Protein AF-A0A8R7PYM0-F1 (afdb_monomer_lite)

Sequence (105 aa):
MGEKYSSSLEVDVPLMRFLKGKGGSVQKQIEQETGVKIIFPSAKEETLVALEGKSAESIRKASERISKILGEVDIQRTALTDDYCMLRSLLNHWHCMCLSLLPYC

pLDDT: mean 71.63, std 17.64, range [37.19, 90.62]

Structure (mmCIF, N/CA/C/O backbone):
data_AF-A0A8R7PYM0-F1
#
_entry.id   AF-A0A8R7PYM0-F1
#
loop_
_atom_site.group_PDB
_atom_site.id
_atom_site.type_symbol
_atom_site.label_atom_id
_atom_site.label_alt_id
_atom_site.label_comp_id
_atom_site.label_asym_id
_atom_site.label_entity_id
_atom_site.label_seq_id
_atom_site.pdbx_PDB_ins_code
_atom_site.Cartn_x
_atom_site.Cartn_y
_atom_site.Cartn_z
_atom_site.occupancy
_atom_site.B_iso_or_equiv
_atom_site.auth_seq_id
_atom_site.auth_comp_id
_atom_site.auth_asym_id
_atom_site.auth_atom_id
_atom_site.pdbx_PDB_model_num
ATOM 1 N N . MET A 1 1 ? -7.772 1.519 27.052 1.00 45.25 1 MET A N 1
ATOM 2 C CA . MET A 1 1 ? -6.719 0.623 26.529 1.00 45.25 1 MET A CA 1
ATOM 3 C C . MET A 1 1 ? -6.783 0.713 25.017 1.00 45.25 1 MET A C 1
ATOM 5 O O . MET A 1 1 ? -7.799 0.337 24.459 1.00 45.25 1 MET A O 1
ATOM 9 N N . GLY A 1 2 ? -5.805 1.352 24.375 1.00 56.50 2 GLY A N 1
ATOM 10 C CA . GLY A 1 2 ? -5.776 1.436 22.914 1.00 56.50 2 GLY A CA 1
ATOM 11 C C . GLY A 1 2 ? -5.117 0.179 22.370 1.00 56.50 2 GLY A C 1
ATOM 12 O O . GLY A 1 2 ? -3.912 0.011 22.549 1.00 56.50 2 GLY A O 1
ATOM 13 N N . GLU A 1 3 ? -5.900 -0.707 21.769 1.00 69.31 3 GLU A N 1
ATOM 14 C CA . GLU A 1 3 ? -5.386 -1.864 21.041 1.00 69.31 3 GLU A CA 1
ATOM 15 C C . GLU A 1 3 ? -4.589 -1.342 19.841 1.00 69.31 3 GLU A C 1
ATOM 17 O O . GLU A 1 3 ? -5.139 -0.732 18.924 1.00 69.31 3 GLU A O 1
ATOM 22 N N . LYS A 1 4 ? -3.263 -1.486 19.888 1.00 75.19 4 LYS A N 1
ATOM 23 C CA . LYS A 1 4 ? -2.415 -1.228 18.723 1.00 75.19 4 LYS A CA 1
ATOM 24 C C . LYS A 1 4 ? -2.491 -2.455 17.836 1.00 75.19 4 LYS A C 1
ATOM 26 O O . LYS A 1 4 ? -2.227 -3.561 18.298 1.00 75.19 4 LYS A O 1
ATOM 31 N N . TYR A 1 5 ? -2.834 -2.241 16.576 1.00 82.94 5 TYR A N 1
ATOM 32 C CA . TYR A 1 5 ? -2.886 -3.305 15.590 1.00 82.94 5 TYR A CA 1
ATOM 33 C C . TYR A 1 5 ? -1.566 -3.287 14.827 1.00 82.94 5 TYR A C 1
ATOM 35 O O . TYR A 1 5 ? -1.235 -2.289 14.184 1.00 82.94 5 TYR A O 1
ATOM 43 N N . SER A 1 6 ? -0.801 -4.369 14.937 1.00 83.44 6 SER A N 1
ATOM 44 C CA . SER A 1 6 ? 0.404 -4.603 14.149 1.00 83.44 6 SER A CA 1
ATOM 45 C C . SER A 1 6 ? 0.157 -5.751 13.176 1.00 83.44 6 SER A C 1
ATOM 47 O O . SER A 1 6 ? -0.482 -6.747 13.515 1.00 83.44 6 SER A O 1
ATOM 49 N N . SER A 1 7 ? 0.627 -5.607 11.943 1.00 85.62 7 SER A N 1
ATOM 50 C CA . SER A 1 7 ? 0.522 -6.647 10.921 1.00 85.62 7 SER A CA 1
ATOM 51 C C . SER A 1 7 ? 1.779 -6.643 10.064 1.00 85.62 7 SER A C 1
ATOM 53 O O . SER A 1 7 ? 2.292 -5.579 9.736 1.00 85.62 7 SER A O 1
ATOM 55 N N . SER A 1 8 ? 2.299 -7.816 9.730 1.00 84.75 8 SER A N 1
ATOM 56 C CA . SER A 1 8 ? 3.466 -7.981 8.863 1.00 84.75 8 SER A CA 1
ATOM 57 C C . SER A 1 8 ? 3.031 -8.533 7.511 1.00 84.75 8 SER A C 1
ATOM 59 O O . SER A 1 8 ? 2.240 -9.473 7.459 1.00 84.75 8 SER A O 1
ATOM 61 N N . LEU A 1 9 ? 3.555 -7.962 6.430 1.00 84.81 9 LEU A N 1
ATOM 62 C CA . LEU A 1 9 ? 3.309 -8.398 5.059 1.00 84.81 9 LEU A C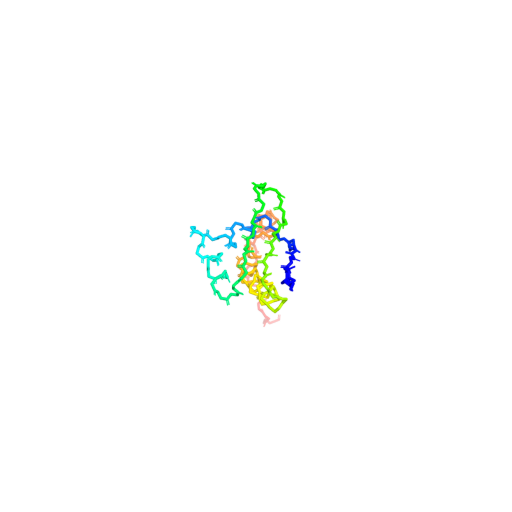A 1
ATOM 63 C C . LEU A 1 9 ? 4.623 -8.821 4.415 1.00 84.81 9 LEU A C 1
ATOM 65 O O . LEU A 1 9 ? 5.618 -8.109 4.526 1.00 84.81 9 LEU A O 1
ATOM 69 N N . GLU A 1 10 ? 4.605 -9.952 3.721 1.00 83.06 10 GLU A N 1
ATOM 70 C CA . GLU A 1 10 ? 5.731 -10.400 2.911 1.00 83.06 10 GLU A CA 1
ATOM 71 C C . GLU A 1 10 ? 5.610 -9.803 1.503 1.00 83.06 10 GLU A C 1
ATOM 73 O O . GLU A 1 10 ? 4.580 -9.936 0.841 1.00 83.06 10 GLU A O 1
ATOM 78 N N . VAL A 1 11 ? 6.636 -9.074 1.074 1.00 82.62 11 VAL A N 1
ATOM 79 C CA . VAL A 1 11 ? 6.713 -8.379 -0.208 1.00 82.62 11 VAL A CA 1
ATOM 80 C C . VAL A 1 11 ? 8.097 -8.584 -0.795 1.00 82.62 11 VAL A C 1
ATOM 82 O O . VAL A 1 11 ? 9.105 -8.394 -0.123 1.00 82.62 11 VAL A O 1
ATOM 85 N N . ASP A 1 12 ? 8.146 -8.897 -2.081 1.00 81.12 12 ASP A N 1
ATOM 86 C CA . ASP A 1 12 ? 9.390 -9.113 -2.805 1.00 81.12 12 ASP A CA 1
ATOM 87 C C . ASP A 1 12 ? 10.353 -7.909 -2.727 1.00 81.12 12 ASP A C 1
ATOM 89 O O . ASP A 1 12 ? 9.960 -6.752 -2.919 1.00 81.12 12 ASP A O 1
ATOM 93 N N . VAL A 1 13 ? 11.647 -8.176 -2.518 1.00 77.81 13 VAL A N 1
ATOM 94 C CA . VAL A 1 13 ? 12.740 -7.178 -2.487 1.00 77.81 13 VAL A CA 1
ATOM 95 C C . VAL A 1 13 ? 12.687 -6.181 -3.657 1.00 77.81 13 VAL A C 1
ATOM 97 O O . VAL A 1 13 ? 12.811 -4.966 -3.431 1.00 77.81 13 VAL A O 1
ATOM 100 N N . PRO A 1 14 ? 12.507 -6.621 -4.922 1.00 77.38 14 PRO A N 1
ATOM 101 C CA . PRO A 1 14 ? 12.332 -5.704 -6.034 1.00 77.38 14 PRO A CA 1
ATOM 102 C C . PRO A 1 14 ? 11.169 -4.739 -5.812 1.00 77.38 14 PRO A C 1
ATOM 104 O O . PRO A 1 14 ? 11.327 -3.544 -6.065 1.00 77.38 14 PRO A O 1
ATOM 107 N N . LEU A 1 15 ? 10.022 -5.234 -5.367 1.00 78.12 15 LEU A N 1
ATOM 108 C CA . LEU A 1 15 ? 8.800 -4.459 -5.198 1.00 78.12 15 LEU A CA 1
ATOM 109 C C . LEU A 1 15 ? 8.882 -3.506 -4.003 1.00 78.12 15 LEU A C 1
ATOM 111 O O . LEU A 1 15 ? 8.412 -2.374 -4.097 1.00 78.12 15 LEU A O 1
ATOM 115 N N . MET A 1 16 ? 9.574 -3.883 -2.927 1.00 79.38 16 MET A N 1
ATOM 116 C CA . MET A 1 16 ? 9.833 -3.002 -1.782 1.00 79.38 16 MET A CA 1
ATOM 117 C C . MET A 1 16 ? 10.554 -1.710 -2.184 1.00 79.38 16 MET A C 1
ATOM 119 O O . MET A 1 16 ? 10.210 -0.625 -1.705 1.00 79.38 16 MET A O 1
ATOM 123 N N . ARG A 1 17 ? 11.523 -1.788 -3.111 1.00 77.50 17 ARG A N 1
ATOM 124 C CA . ARG A 1 17 ? 12.196 -0.588 -3.651 1.00 77.50 17 ARG A CA 1
ATOM 125 C C . ARG A 1 17 ? 11.215 0.347 -4.361 1.00 77.50 17 ARG A C 1
ATOM 127 O O . ARG A 1 17 ? 11.393 1.563 -4.310 1.00 77.50 17 ARG A O 1
ATOM 134 N N . PHE A 1 18 ? 10.183 -0.207 -4.993 1.00 80.81 18 PHE A N 1
ATOM 135 C CA . PHE A 1 18 ? 9.146 0.550 -5.697 1.00 80.81 18 PHE A CA 1
ATOM 136 C C . PHE A 1 18 ? 8.098 1.104 -4.731 1.00 80.81 18 PHE A C 1
ATOM 138 O O . PHE A 1 18 ? 7.715 2.262 -4.868 1.00 80.81 18 PHE A O 1
ATOM 145 N N . LEU A 1 19 ? 7.719 0.332 -3.711 1.00 81.12 19 LEU A N 1
ATOM 146 C CA . LEU A 1 19 ? 6.832 0.747 -2.619 1.00 81.12 19 LEU A CA 1
ATOM 147 C C . LEU A 1 19 ? 7.383 1.938 -1.837 1.00 81.12 19 LEU A C 1
ATOM 149 O O . LEU A 1 19 ? 6.648 2.868 -1.514 1.00 81.12 19 LEU A O 1
ATOM 153 N N . LYS A 1 20 ? 8.691 1.947 -1.562 1.00 81.38 20 LYS A N 1
ATOM 154 C CA . LYS A 1 20 ? 9.354 3.128 -0.995 1.00 81.38 20 LYS A CA 1
ATOM 155 C C . LYS A 1 20 ? 9.298 4.303 -1.979 1.00 81.38 20 LYS A C 1
ATOM 157 O O . LYS A 1 20 ? 9.129 5.452 -1.577 1.00 81.38 20 LYS A O 1
ATOM 162 N N . GLY A 1 21 ? 9.383 4.014 -3.275 1.00 72.25 21 GLY A N 1
ATOM 163 C CA . GLY A 1 21 ? 9.334 4.994 -4.352 1.00 72.25 21 GLY A CA 1
ATOM 164 C C . GLY A 1 21 ? 10.574 5.888 -4.392 1.00 72.25 21 GLY A C 1
ATOM 165 O O . GLY A 1 21 ? 11.394 5.931 -3.469 1.00 72.25 21 GLY A O 1
ATOM 166 N N . LYS A 1 22 ? 10.723 6.650 -5.479 1.00 73.62 22 LYS A N 1
ATOM 167 C CA . LYS A 1 22 ? 11.817 7.618 -5.622 1.00 73.62 22 LYS A CA 1
ATOM 168 C C . LYS A 1 22 ? 11.592 8.765 -4.622 1.00 73.62 22 LYS A C 1
ATOM 170 O O . LYS A 1 22 ? 10.734 9.615 -4.830 1.00 73.62 22 LYS A O 1
ATOM 175 N N . GLY A 1 23 ? 12.313 8.742 -3.500 1.00 77.50 23 GLY A N 1
ATOM 176 C CA . GLY A 1 23 ? 12.222 9.762 -2.446 1.00 77.50 23 GLY A CA 1
ATOM 177 C C . GLY A 1 23 ? 11.084 9.585 -1.431 1.00 77.50 23 GLY A C 1
ATOM 178 O O . GLY A 1 23 ? 10.721 10.559 -0.781 1.00 77.50 23 GLY A O 1
ATOM 179 N N . GLY A 1 24 ? 10.501 8.390 -1.277 1.00 81.00 24 GLY A N 1
ATOM 180 C CA . GLY A 1 24 ? 9.501 8.159 -0.221 1.00 81.00 24 GLY A CA 1
ATOM 181 C C . GLY A 1 24 ? 8.080 8.637 -0.545 1.00 81.00 24 GLY A C 1
ATOM 182 O O . GLY A 1 24 ? 7.218 8.590 0.328 1.00 81.00 24 GLY A O 1
ATOM 183 N N . SER A 1 25 ? 7.806 9.116 -1.768 1.00 85.12 25 SER A N 1
ATOM 184 C CA . SER A 1 25 ? 6.487 9.679 -2.121 1.00 85.12 25 SER A CA 1
ATOM 185 C C . SER A 1 25 ? 5.347 8.666 -2.031 1.00 85.12 25 SER A C 1
ATOM 187 O O . SER A 1 25 ? 4.246 9.025 -1.625 1.00 85.12 25 SER A O 1
ATOM 189 N N . VAL A 1 26 ? 5.587 7.409 -2.412 1.00 84.50 26 VAL A N 1
ATOM 190 C CA . VAL A 1 26 ? 4.556 6.358 -2.396 1.00 84.50 26 VAL A CA 1
ATOM 191 C C . VAL A 1 26 ? 4.241 5.953 -0.959 1.00 84.50 26 VAL A C 1
ATOM 193 O O . VAL A 1 26 ? 3.085 6.005 -0.552 1.00 84.50 26 VAL A O 1
ATOM 196 N N . GLN A 1 27 ? 5.272 5.670 -0.159 1.00 86.81 27 GLN A N 1
ATOM 197 C CA . GLN A 1 27 ? 5.124 5.416 1.273 1.00 86.81 27 GLN A CA 1
ATOM 198 C C . GLN A 1 27 ? 4.337 6.544 1.961 1.00 86.81 27 GLN A C 1
ATOM 200 O O . GLN A 1 27 ? 3.335 6.279 2.621 1.00 86.81 27 GLN A O 1
ATOM 205 N N . LYS A 1 28 ? 4.744 7.805 1.757 1.00 88.62 28 LYS A N 1
ATOM 206 C CA . LYS A 1 28 ? 4.099 8.958 2.394 1.00 88.62 28 LYS A CA 1
ATOM 207 C C . LYS A 1 28 ? 2.632 9.100 1.984 1.00 88.62 28 LYS A C 1
ATOM 209 O O . LYS A 1 28 ? 1.816 9.451 2.826 1.00 88.62 28 LYS A O 1
ATOM 214 N N . GLN A 1 29 ? 2.284 8.813 0.727 1.00 88.50 29 GLN A N 1
ATOM 215 C CA . GLN A 1 29 ? 0.884 8.805 0.284 1.00 88.50 29 GLN A CA 1
ATOM 216 C C . GLN A 1 29 ? 0.060 7.758 1.034 1.00 88.50 29 GLN A C 1
ATOM 218 O O . GLN A 1 29 ? -0.996 8.095 1.559 1.00 88.50 29 GLN A O 1
ATOM 223 N N . ILE A 1 30 ? 0.567 6.528 1.165 1.00 88.50 30 ILE A N 1
ATOM 224 C CA . ILE A 1 30 ? -0.139 5.458 1.885 1.00 88.50 30 ILE A CA 1
ATOM 225 C C . ILE A 1 30 ? -0.300 5.827 3.365 1.00 88.50 30 ILE A C 1
ATOM 227 O O . ILE A 1 30 ? -1.404 5.722 3.901 1.00 88.50 30 ILE A O 1
ATOM 231 N N . GLU A 1 31 ? 0.762 6.314 4.015 1.00 88.25 31 GLU A N 1
ATOM 232 C CA . GLU A 1 31 ? 0.718 6.747 5.420 1.00 88.25 31 GLU A CA 1
ATOM 233 C C . GLU A 1 31 ? -0.291 7.892 5.640 1.00 88.25 31 GLU A C 1
ATOM 235 O O . GLU A 1 31 ? -0.970 7.920 6.664 1.00 88.25 31 GLU A O 1
ATOM 240 N N . GLN A 1 32 ? -0.444 8.813 4.679 1.00 88.31 32 GLN A N 1
ATOM 241 C CA . GLN A 1 32 ? -1.441 9.892 4.739 1.00 88.31 32 GLN A CA 1
ATOM 242 C C . GLN A 1 32 ? -2.872 9.407 4.452 1.00 88.31 32 GLN A C 1
ATOM 244 O O . GLN A 1 32 ? -3.794 9.831 5.144 1.00 88.31 32 GLN A O 1
ATOM 249 N N . GLU A 1 33 ? -3.075 8.522 3.471 1.00 88.19 33 GLU A N 1
ATOM 250 C CA . GLU A 1 33 ? -4.403 7.990 3.121 1.00 88.19 33 GLU A CA 1
ATOM 251 C C . GLU A 1 33 ? -4.970 7.068 4.204 1.00 88.19 33 GLU A C 1
ATOM 253 O O . GLU A 1 33 ? -6.165 7.101 4.492 1.00 88.19 33 GLU A O 1
ATOM 258 N N . THR A 1 34 ? -4.126 6.210 4.780 1.00 88.19 34 THR A N 1
ATOM 259 C CA . THR A 1 34 ? -4.577 5.149 5.697 1.00 88.19 34 THR A CA 1
ATOM 260 C C . THR A 1 34 ? -4.262 5.422 7.158 1.00 88.19 34 THR A C 1
ATOM 262 O O . THR A 1 34 ? -4.864 4.797 8.033 1.00 88.19 34 THR A O 1
ATOM 265 N N . GLY A 1 35 ? -3.370 6.373 7.451 1.00 85.94 35 GLY A N 1
ATOM 266 C CA . GLY A 1 35 ? -3.003 6.732 8.821 1.00 85.94 35 GLY A CA 1
ATOM 267 C C . GLY A 1 35 ? -2.251 5.628 9.568 1.00 85.94 35 GLY A C 1
ATOM 268 O O . GLY A 1 35 ? -2.204 5.649 10.800 1.00 85.94 35 GLY A O 1
ATOM 269 N N . VAL A 1 36 ? -1.699 4.648 8.845 1.00 88.94 36 VAL A N 1
ATOM 270 C CA . VAL A 1 36 ? -0.802 3.630 9.404 1.00 88.94 36 VAL A CA 1
ATOM 271 C C . VAL A 1 36 ? 0.646 4.055 9.229 1.00 88.94 36 VAL A C 1
ATOM 273 O O . VAL A 1 36 ? 0.970 4.820 8.324 1.00 88.94 36 VAL A O 1
ATOM 276 N N . LYS A 1 37 ? 1.521 3.517 10.072 1.00 88.25 37 LYS A N 1
ATOM 277 C CA . LYS A 1 37 ? 2.966 3.667 9.961 1.00 88.25 37 LYS A CA 1
ATOM 278 C C . LYS A 1 37 ? 3.550 2.432 9.291 1.00 88.25 37 LYS A C 1
ATOM 280 O O . LYS A 1 37 ? 3.331 1.316 9.761 1.00 88.25 37 LYS A O 1
ATOM 285 N N . ILE A 1 38 ? 4.302 2.640 8.215 1.00 87.44 38 ILE A N 1
ATOM 286 C CA . ILE A 1 38 ? 4.976 1.561 7.487 1.00 87.44 38 ILE A CA 1
ATOM 287 C C . ILE A 1 38 ? 6.434 1.518 7.936 1.00 87.44 38 ILE A C 1
ATOM 289 O O . ILE A 1 38 ? 7.180 2.486 7.787 1.00 87.44 38 ILE A O 1
ATOM 293 N N . ILE A 1 39 ? 6.838 0.393 8.507 1.00 85.62 39 ILE A N 1
ATOM 294 C CA . ILE A 1 39 ? 8.183 0.147 9.009 1.00 85.62 39 ILE A CA 1
ATOM 295 C C . ILE A 1 39 ? 8.843 -0.831 8.044 1.00 85.62 39 ILE A C 1
ATOM 297 O O . ILE A 1 39 ? 8.472 -2.002 7.961 1.00 85.62 39 ILE A O 1
ATOM 301 N N . PHE A 1 40 ? 9.818 -0.322 7.295 1.00 83.75 40 PHE A N 1
ATOM 302 C CA . PHE A 1 40 ? 10.642 -1.145 6.423 1.00 83.75 40 PHE A CA 1
ATOM 303 C C . PHE A 1 40 ? 11.821 -1.721 7.211 1.00 83.75 40 PHE A C 1
ATOM 305 O O . PHE A 1 40 ? 12.450 -0.980 7.978 1.00 83.75 40 PHE A O 1
ATOM 312 N N . PRO A 1 41 ? 12.153 -3.001 7.001 1.00 79.69 41 PRO A N 1
ATOM 313 C CA . PRO A 1 41 ? 13.327 -3.599 7.603 1.00 79.69 41 PRO A CA 1
ATOM 314 C C . PRO A 1 41 ? 14.580 -2.920 7.036 1.00 79.69 41 PRO A C 1
ATOM 316 O O . PRO A 1 41 ? 14.621 -2.478 5.885 1.00 79.69 41 PRO A O 1
ATOM 319 N N . SER A 1 42 ? 15.611 -2.786 7.871 1.00 74.25 42 SER A N 1
ATOM 320 C CA . SER A 1 42 ? 16.890 -2.187 7.456 1.00 74.25 42 SER A CA 1
ATOM 321 C C . SER A 1 42 ? 17.683 -3.129 6.537 1.00 74.25 42 SER A C 1
ATOM 323 O O . SER A 1 42 ? 18.536 -2.690 5.759 1.00 74.25 42 SER A O 1
ATOM 325 N N . ALA A 1 43 ? 17.391 -4.432 6.606 1.00 75.19 43 ALA A N 1
ATOM 326 C CA . ALA A 1 43 ? 18.009 -5.445 5.771 1.00 75.19 43 ALA A CA 1
ATOM 327 C C . ALA A 1 43 ? 17.506 -5.349 4.326 1.00 75.19 43 ALA A C 1
ATOM 329 O O . ALA A 1 43 ? 16.316 -5.226 4.052 1.00 75.19 43 ALA A O 1
ATOM 330 N N . LYS A 1 44 ? 18.444 -5.426 3.379 1.00 65.56 44 LYS A N 1
ATOM 331 C CA . LYS A 1 44 ? 18.162 -5.342 1.937 1.00 65.56 44 LYS A CA 1
ATOM 332 C C . LYS A 1 44 ? 17.563 -6.635 1.369 1.00 65.56 44 LYS A C 1
ATOM 334 O O . LYS A 1 44 ? 17.135 -6.625 0.220 1.00 65.56 44 LYS A O 1
ATOM 339 N N . GLU A 1 45 ? 17.594 -7.707 2.154 1.00 69.25 45 GLU A N 1
ATOM 340 C CA . GLU A 1 45 ? 17.161 -9.061 1.795 1.00 69.25 45 GLU A CA 1
ATOM 341 C C . GLU A 1 45 ? 15.895 -9.487 2.550 1.00 69.25 45 GLU A C 1
ATOM 343 O O . GLU A 1 45 ? 15.318 -10.520 2.235 1.00 69.25 45 GLU A O 1
ATOM 348 N N . GLU A 1 46 ? 15.438 -8.699 3.529 1.00 74.25 46 GLU A N 1
ATOM 349 C CA . GLU A 1 46 ? 14.173 -8.985 4.203 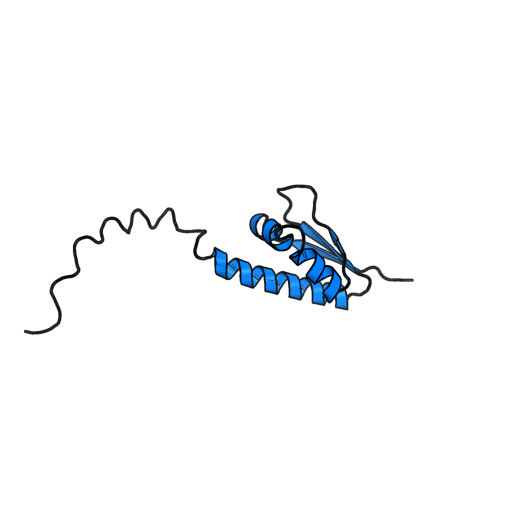1.00 74.25 46 GLU A CA 1
ATOM 350 C C . GLU A 1 46 ? 13.006 -8.543 3.333 1.00 74.25 46 GLU A C 1
ATOM 352 O O . GLU A 1 46 ? 12.949 -7.396 2.903 1.00 74.25 46 GLU A O 1
ATOM 357 N N . THR A 1 47 ? 12.051 -9.446 3.144 1.00 81.44 47 THR A N 1
ATOM 358 C CA . THR A 1 47 ? 10.775 -9.224 2.455 1.00 81.44 47 THR A CA 1
ATOM 359 C C . THR A 1 47 ? 9.661 -8.792 3.413 1.00 81.44 47 THR A C 1
ATOM 361 O O . THR A 1 47 ? 8.532 -8.564 2.997 1.00 81.44 47 THR A O 1
ATOM 364 N N . LEU A 1 48 ? 9.939 -8.656 4.712 1.00 83.81 48 LEU A N 1
ATOM 365 C CA . LEU A 1 48 ? 8.919 -8.422 5.735 1.00 83.81 48 LEU A CA 1
ATOM 366 C C . LEU A 1 48 ? 8.700 -6.932 6.007 1.00 83.81 48 LEU A C 1
ATOM 368 O O . LEU A 1 48 ? 9.509 -6.278 6.656 1.00 83.81 48 LEU A O 1
ATOM 372 N N . VAL A 1 49 ? 7.565 -6.391 5.570 1.00 86.38 49 VAL A N 1
ATOM 373 C CA . VAL A 1 49 ? 7.128 -5.020 5.863 1.00 86.38 49 VAL A CA 1
ATOM 374 C C . VAL A 1 49 ? 6.179 -5.028 7.057 1.00 86.38 49 VAL A C 1
ATOM 376 O O . VAL A 1 49 ? 5.136 -5.680 7.022 1.00 86.38 49 VAL A O 1
ATOM 379 N N . ALA A 1 50 ? 6.501 -4.271 8.106 1.00 87.38 50 ALA A N 1
ATOM 380 C CA . ALA A 1 50 ? 5.641 -4.144 9.278 1.00 87.38 50 ALA A CA 1
ATOM 381 C C . ALA A 1 50 ? 4.734 -2.909 9.171 1.00 87.38 50 ALA A C 1
ATOM 383 O O . ALA A 1 50 ? 5.184 -1.796 8.906 1.00 87.38 50 ALA A O 1
ATOM 384 N N . LEU A 1 51 ? 3.441 -3.108 9.401 1.00 89.25 51 LEU A N 1
ATOM 385 C CA . LEU A 1 51 ? 2.411 -2.080 9.461 1.00 89.25 51 LEU A CA 1
ATOM 386 C C . LEU A 1 51 ? 1.979 -1.899 10.911 1.00 89.25 51 LEU A C 1
ATOM 388 O O . LEU A 1 51 ? 1.547 -2.853 11.558 1.00 89.25 51 LEU A O 1
ATOM 392 N N . GLU A 1 52 ? 2.056 -0.671 11.410 1.00 88.75 52 GLU A N 1
ATOM 393 C CA . GLU A 1 52 ? 1.612 -0.319 12.756 1.00 88.75 52 GLU A CA 1
ATOM 394 C C . GLU A 1 52 ? 0.494 0.725 12.675 1.00 88.75 52 GLU A C 1
ATOM 396 O O . GLU A 1 52 ? 0.666 1.814 12.123 1.00 88.75 52 GLU A O 1
ATOM 401 N N . GLY A 1 53 ? -0.682 0.389 13.200 1.00 86.38 53 GLY A N 1
ATOM 402 C CA . GLY A 1 53 ? -1.891 1.193 13.067 1.00 86.38 53 GLY A CA 1
ATOM 403 C C . GLY A 1 53 ? -2.633 1.366 14.386 1.00 86.38 53 GLY A C 1
ATOM 404 O O . GLY A 1 53 ? -2.553 0.547 15.303 1.00 86.38 53 GLY A O 1
ATOM 405 N N . LYS A 1 54 ? -3.408 2.451 14.467 1.00 81.69 54 LYS A N 1
ATOM 406 C CA . LYS A 1 54 ? -4.294 2.731 15.610 1.00 81.69 54 LYS A CA 1
ATOM 407 C C . LYS A 1 54 ? -5.614 1.952 15.548 1.00 81.69 54 LYS A C 1
ATOM 409 O O . LYS A 1 54 ? -6.341 1.918 16.534 1.00 81.69 54 LYS A O 1
ATOM 414 N N . SER A 1 55 ? -5.948 1.365 14.399 1.00 87.25 55 SER A N 1
ATOM 415 C CA . SER A 1 55 ? -7.210 0.654 14.174 1.00 87.25 55 SER A CA 1
ATOM 416 C C . SER A 1 55 ? -7.033 -0.466 13.149 1.00 87.25 55 SER A C 1
ATOM 418 O O . SER A 1 55 ? -6.292 -0.306 12.177 1.00 87.25 55 SER A O 1
ATOM 420 N N . ALA A 1 56 ? -7.753 -1.575 13.332 1.00 86.00 56 ALA A N 1
ATOM 421 C CA . ALA A 1 56 ? -7.754 -2.700 12.394 1.00 86.00 56 ALA A CA 1
ATOM 422 C C . ALA A 1 56 ? -8.213 -2.294 10.982 1.00 86.00 56 ALA A C 1
ATOM 424 O O . ALA A 1 56 ? -7.680 -2.783 9.988 1.00 86.00 56 ALA A O 1
ATOM 425 N N . GLU A 1 57 ? -9.161 -1.355 10.880 1.00 88.06 57 GLU A N 1
ATOM 426 C CA . GLU A 1 57 ? -9.624 -0.831 9.591 1.00 88.06 57 GLU A CA 1
ATOM 427 C C . GLU A 1 57 ? -8.492 -0.136 8.817 1.00 88.06 57 GLU A C 1
ATOM 429 O O . GLU A 1 57 ? -8.335 -0.364 7.618 1.00 88.06 57 GLU A O 1
ATOM 434 N N . SER A 1 58 ? -7.660 0.653 9.504 1.00 87.69 58 SER A N 1
ATOM 435 C CA . SER A 1 58 ? -6.506 1.329 8.906 1.00 87.69 58 SER A CA 1
ATOM 436 C C . SER A 1 58 ? -5.486 0.329 8.362 1.00 87.69 58 SER A C 1
ATOM 438 O O . SER A 1 58 ? -5.025 0.489 7.236 1.00 87.69 58 SER A O 1
ATOM 440 N N . ILE A 1 59 ? -5.181 -0.732 9.122 1.00 88.50 59 ILE A N 1
ATOM 441 C CA . ILE A 1 59 ? -4.287 -1.821 8.682 1.00 88.50 59 ILE A CA 1
ATOM 442 C C . ILE A 1 59 ? -4.839 -2.495 7.424 1.00 88.50 59 ILE A C 1
ATOM 444 O O . ILE A 1 59 ? -4.109 -2.713 6.458 1.00 88.50 59 ILE A O 1
ATOM 448 N N . ARG A 1 60 ? -6.141 -2.790 7.412 1.00 88.88 60 ARG A N 1
ATOM 449 C CA . ARG A 1 60 ? -6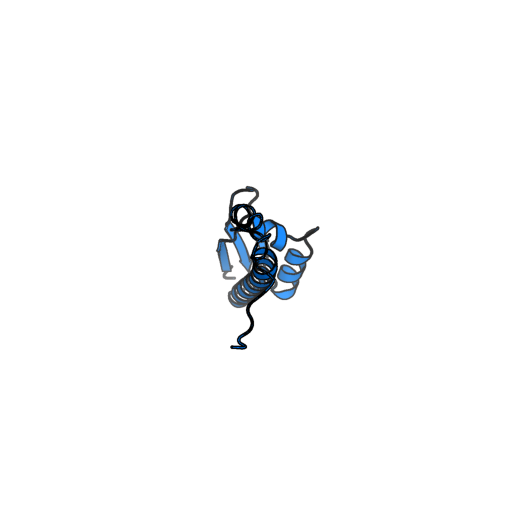.801 -3.467 6.293 1.00 88.88 60 ARG A CA 1
ATOM 450 C C . ARG A 1 60 ? -6.805 -2.605 5.027 1.00 88.88 60 ARG A C 1
ATOM 452 O O . ARG A 1 60 ? -6.452 -3.098 3.960 1.00 88.88 60 ARG A O 1
ATOM 459 N N . LYS A 1 61 ? -7.108 -1.308 5.152 1.00 90.62 61 LYS A N 1
ATOM 460 C CA . LYS A 1 61 ? -7.007 -0.344 4.042 1.00 90.62 61 LYS A CA 1
ATOM 461 C C . LYS A 1 61 ? -5.569 -0.203 3.538 1.00 90.62 61 LYS A C 1
ATOM 463 O O . LYS A 1 61 ? -5.353 -0.119 2.333 1.00 90.62 61 LYS A O 1
ATOM 468 N N . ALA A 1 62 ? -4.585 -0.191 4.436 1.00 88.94 62 ALA A N 1
ATOM 469 C CA . ALA A 1 62 ? -3.178 -0.083 4.058 1.00 88.94 62 ALA A CA 1
ATOM 470 C C . ALA A 1 62 ? -2.700 -1.310 3.280 1.00 88.94 62 ALA A C 1
ATOM 472 O O . ALA A 1 62 ? -2.073 -1.160 2.235 1.00 88.94 62 ALA A O 1
ATOM 473 N N . SER A 1 63 ? -3.051 -2.509 3.748 1.00 88.19 63 SER A N 1
ATOM 474 C CA . SER A 1 63 ? -2.790 -3.769 3.045 1.00 88.19 63 SER A CA 1
ATOM 475 C C . SER A 1 63 ? -3.382 -3.762 1.632 1.00 88.19 63 SER A C 1
ATOM 477 O O . SER A 1 63 ? -2.675 -4.074 0.675 1.00 88.19 63 SER A O 1
ATOM 479 N N . GLU A 1 64 ? -4.635 -3.329 1.481 1.00 90.25 64 GLU A N 1
ATOM 480 C CA . GLU A 1 64 ? -5.294 -3.232 0.175 1.00 90.25 64 GLU A CA 1
ATOM 481 C C . GLU A 1 64 ? -4.599 -2.220 -0.747 1.00 90.25 64 GLU A C 1
ATOM 483 O O . GLU A 1 64 ? -4.338 -2.511 -1.916 1.00 90.25 64 GLU A O 1
ATOM 488 N N . ARG A 1 65 ? -4.233 -1.044 -0.221 1.00 88.75 65 ARG A N 1
ATOM 489 C CA . ARG A 1 65 ? -3.484 -0.037 -0.985 1.00 88.75 65 ARG A CA 1
ATOM 490 C C . ARG A 1 65 ? -2.126 -0.542 -1.441 1.00 88.75 65 ARG A C 1
ATOM 492 O O . ARG A 1 65 ? -1.778 -0.350 -2.603 1.00 88.75 65 ARG A O 1
ATOM 499 N N . ILE A 1 66 ? -1.390 -1.203 -0.553 1.00 87.25 66 ILE A N 1
ATOM 500 C CA . ILE A 1 66 ? -0.103 -1.817 -0.876 1.00 87.25 66 ILE A CA 1
ATOM 501 C C . ILE A 1 66 ? -0.296 -2.860 -1.978 1.00 87.25 66 ILE A C 1
ATOM 503 O O . ILE A 1 66 ? 0.358 -2.764 -3.009 1.00 87.25 66 ILE A O 1
ATOM 507 N N . SER A 1 67 ? -1.241 -3.789 -1.818 1.00 85.62 67 SER A N 1
ATOM 508 C CA . SER A 1 67 ? -1.529 -4.833 -2.809 1.00 85.62 67 SER A CA 1
ATOM 509 C C . SER A 1 67 ? -1.887 -4.260 -4.184 1.00 85.62 67 SER A C 1
ATOM 511 O O . SER A 1 67 ? -1.391 -4.749 -5.197 1.00 85.62 67 SER A O 1
ATOM 513 N N . LYS A 1 68 ? -2.663 -3.172 -4.236 1.00 87.50 68 LYS A N 1
ATOM 514 C CA . LYS A 1 68 ? -3.012 -2.501 -5.494 1.00 87.50 68 LYS A CA 1
ATOM 515 C C . LYS A 1 68 ? -1.787 -1.923 -6.208 1.00 87.50 68 LYS A C 1
ATOM 517 O O . LYS A 1 68 ? -1.592 -2.184 -7.390 1.00 87.50 68 LYS A O 1
ATOM 522 N N . ILE A 1 69 ? -0.942 -1.191 -5.479 1.00 84.31 69 ILE A N 1
ATOM 523 C CA . ILE A 1 69 ? 0.293 -0.608 -6.026 1.00 84.31 69 ILE A CA 1
ATOM 524 C C . ILE A 1 69 ? 1.235 -1.718 -6.498 1.00 84.31 69 ILE A C 1
ATOM 526 O O . ILE A 1 69 ? 1.839 -1.609 -7.561 1.00 84.31 69 ILE A O 1
ATOM 530 N N . LEU A 1 70 ? 1.347 -2.797 -5.721 1.00 82.50 70 LEU A N 1
ATOM 531 C CA . LEU A 1 70 ? 2.142 -3.962 -6.087 1.00 82.50 70 LEU A CA 1
ATOM 532 C C . LEU A 1 70 ? 1.630 -4.618 -7.371 1.00 82.50 70 LEU A C 1
ATOM 534 O O . LEU A 1 70 ? 2.438 -4.883 -8.253 1.00 82.50 70 LEU A O 1
ATOM 538 N N . GLY A 1 71 ? 0.315 -4.797 -7.516 1.00 80.38 71 GLY A N 1
ATOM 539 C CA . GLY A 1 71 ? -0.290 -5.309 -8.747 1.00 80.38 71 GLY A CA 1
ATOM 540 C C . GLY A 1 71 ? -0.006 -4.420 -9.960 1.00 80.38 71 GLY A C 1
ATOM 541 O O . GLY A 1 71 ? 0.367 -4.920 -11.015 1.00 80.38 71 GLY A O 1
ATOM 542 N N . GLU A 1 72 ? -0.094 -3.095 -9.816 1.00 76.81 72 GLU A N 1
ATOM 543 C CA . GLU A 1 72 ? 0.239 -2.152 -10.898 1.00 76.81 72 GLU A CA 1
ATOM 544 C C . GLU A 1 72 ? 1.725 -2.202 -11.304 1.00 76.81 72 GLU A C 1
ATOM 546 O O . GLU A 1 72 ? 2.062 -2.018 -12.478 1.00 76.81 72 GLU A O 1
ATOM 551 N N . VAL A 1 73 ? 2.627 -2.454 -10.350 1.00 73.94 73 VAL A N 1
ATOM 552 C CA . VAL A 1 73 ? 4.068 -2.601 -10.614 1.00 73.94 73 VAL A CA 1
ATOM 553 C C . VAL A 1 73 ? 4.384 -3.962 -11.234 1.00 73.94 73 VAL A C 1
ATOM 555 O O . VAL A 1 73 ? 5.216 -4.025 -12.139 1.00 73.94 73 VAL A O 1
ATOM 558 N N . ASP A 1 74 ? 3.727 -5.029 -10.784 1.00 65.69 74 ASP A N 1
ATOM 559 C CA . ASP A 1 74 ? 3.908 -6.381 -11.312 1.00 65.69 74 ASP A CA 1
ATOM 560 C C . ASP A 1 74 ? 3.533 -6.455 -12.798 1.00 65.69 74 ASP A C 1
ATOM 562 O O . ASP A 1 74 ? 4.326 -6.922 -13.611 1.00 65.69 74 ASP A O 1
ATOM 566 N N . ILE A 1 75 ? 2.416 -5.834 -13.198 1.00 62.00 75 ILE A N 1
ATOM 567 C CA . ILE A 1 75 ? 1.989 -5.762 -14.608 1.00 62.00 75 ILE A CA 1
ATOM 568 C C . ILE A 1 75 ? 3.031 -5.039 -15.482 1.00 62.00 75 ILE A C 1
ATOM 570 O O . ILE A 1 75 ? 3.2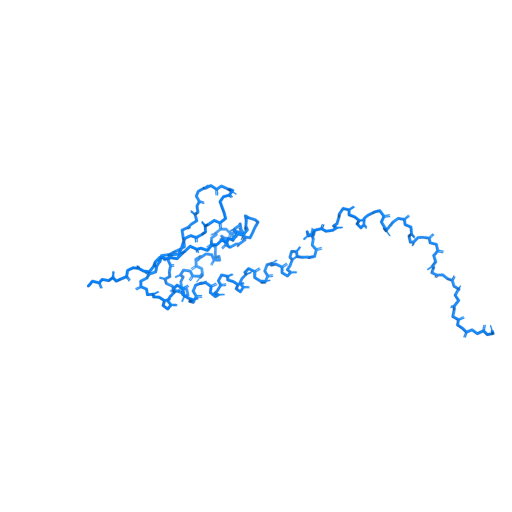61 -5.424 -16.627 1.00 62.00 75 ILE A O 1
ATOM 574 N N . GLN A 1 76 ? 3.705 -4.010 -14.956 1.00 56.03 76 GLN A N 1
ATOM 575 C CA . GLN A 1 76 ? 4.781 -3.320 -15.683 1.00 56.03 76 GLN A CA 1
ATOM 576 C C . GLN A 1 76 ? 6.090 -4.118 -15.725 1.00 56.03 76 GLN A C 1
ATOM 578 O O . GLN A 1 76 ? 6.912 -3.898 -16.616 1.00 56.03 76 GLN A O 1
ATOM 583 N N . ARG A 1 77 ? 6.308 -5.030 -14.772 1.00 54.78 77 ARG A N 1
ATOM 584 C CA . ARG A 1 77 ? 7.530 -5.838 -14.673 1.00 54.78 77 ARG A CA 1
ATOM 585 C C . ARG A 1 77 ? 7.446 -7.205 -15.321 1.00 54.78 77 ARG A C 1
ATOM 587 O O . ARG A 1 77 ? 8.473 -7.677 -15.798 1.00 54.78 77 ARG A O 1
ATOM 594 N N . THR A 1 78 ? 6.266 -7.812 -15.392 1.00 49.69 78 THR A N 1
ATOM 595 C CA . THR A 1 78 ? 6.061 -9.121 -16.028 1.00 49.69 78 THR A CA 1
ATOM 596 C C . THR A 1 78 ? 6.412 -9.095 -17.526 1.00 49.69 78 THR A C 1
ATOM 598 O O . THR A 1 78 ? 6.670 -10.124 -1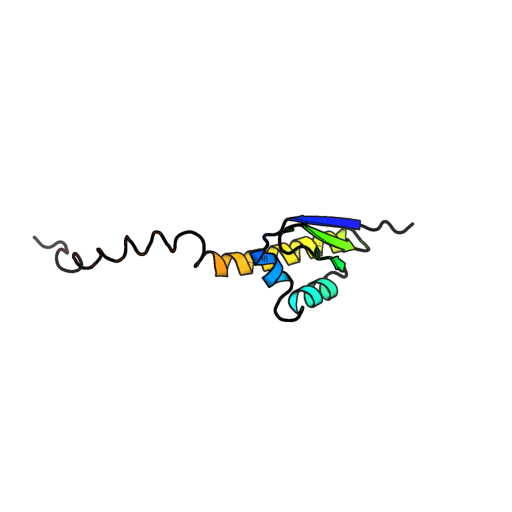8.136 1.00 49.69 78 THR A O 1
ATOM 601 N N . ALA A 1 79 ? 6.547 -7.901 -18.119 1.00 49.09 79 ALA A N 1
ATOM 602 C CA . ALA A 1 79 ? 7.119 -7.729 -19.450 1.00 49.09 79 ALA A CA 1
ATOM 603 C C . ALA A 1 79 ? 8.646 -7.973 -19.534 1.00 49.09 79 ALA A C 1
ATOM 605 O O . ALA A 1 79 ? 9.163 -8.060 -20.645 1.00 49.09 79 ALA A O 1
ATOM 606 N N . LEU A 1 80 ? 9.392 -8.043 -18.420 1.00 49.91 80 LEU A N 1
ATOM 607 C CA . LEU A 1 80 ? 10.867 -8.036 -18.435 1.00 49.91 80 LEU A CA 1
ATOM 608 C C . LEU A 1 80 ? 11.577 -9.002 -17.470 1.00 49.91 80 LEU A C 1
ATOM 610 O O . LEU A 1 80 ? 12.804 -9.077 -17.513 1.00 49.91 80 LEU A O 1
ATOM 614 N N . THR A 1 81 ? 10.874 -9.769 -16.643 1.00 54.97 81 THR A N 1
ATOM 615 C CA . THR A 1 81 ? 11.485 -10.807 -15.789 1.00 54.97 81 THR A CA 1
ATOM 616 C C . THR A 1 81 ? 10.473 -11.945 -15.669 1.00 54.97 81 THR A C 1
ATOM 618 O O . THR A 1 81 ? 9.488 -11.786 -14.963 1.00 54.97 81 THR A O 1
ATOM 621 N N . ASP A 1 82 ? 10.533 -12.993 -16.493 1.00 46.19 82 ASP A N 1
ATOM 622 C CA . ASP A 1 82 ? 11.413 -14.131 -16.189 1.00 46.19 82 ASP A CA 1
ATOM 623 C C . ASP A 1 82 ? 11.925 -14.924 -17.422 1.00 46.19 82 ASP A C 1
ATOM 625 O O . ASP A 1 82 ? 12.627 -15.911 -17.259 1.00 46.19 82 ASP A O 1
ATOM 629 N N . ASP A 1 83 ? 11.683 -14.481 -18.667 1.00 44.91 83 ASP A N 1
ATOM 630 C CA . ASP A 1 83 ? 12.028 -15.278 -19.872 1.00 44.91 83 ASP A CA 1
ATOM 631 C C . ASP A 1 83 ? 12.895 -14.569 -20.936 1.00 44.91 83 ASP A C 1
ATOM 633 O O . ASP A 1 83 ? 13.134 -15.102 -22.025 1.00 44.91 83 ASP A O 1
ATOM 637 N N . TYR A 1 84 ? 13.454 -13.385 -20.658 1.00 54.06 84 TYR A N 1
ATOM 638 C CA . TYR A 1 84 ? 14.276 -12.660 -21.650 1.00 54.06 84 TYR A CA 1
ATOM 639 C C . TYR A 1 84 ? 15.759 -13.089 -21.722 1.00 54.06 84 TYR A C 1
ATOM 641 O O . TYR A 1 84 ? 16.594 -12.366 -22.266 1.00 54.06 84 TYR A O 1
ATOM 649 N N . CYS A 1 85 ? 16.099 -14.288 -21.234 1.00 42.19 85 CYS A N 1
ATOM 650 C CA . CYS A 1 85 ? 17.321 -14.998 -21.646 1.00 42.19 85 CYS A CA 1
ATOM 651 C C . CYS A 1 85 ? 17.014 -16.194 -22.576 1.00 42.19 85 CYS A C 1
ATOM 653 O O . CYS A 1 85 ? 17.836 -16.540 -23.422 1.00 42.19 85 CYS A O 1
ATOM 655 N N . MET A 1 86 ? 15.803 -16.767 -22.522 1.00 39.75 86 MET A N 1
ATOM 656 C CA . MET A 1 86 ? 15.378 -17.852 -23.425 1.00 39.75 86 MET A CA 1
ATOM 657 C C . MET A 1 86 ? 14.943 -17.335 -24.808 1.00 39.75 86 MET A C 1
ATOM 659 O O . MET A 1 86 ? 15.181 -17.986 -25.827 1.00 39.75 86 MET A O 1
ATOM 663 N N . LEU A 1 87 ? 14.394 -16.119 -24.893 1.00 47.94 87 LEU A N 1
ATOM 664 C CA . LEU A 1 87 ? 13.866 -15.558 -26.146 1.00 47.94 87 LEU A CA 1
ATOM 665 C C . LEU A 1 87 ? 14.887 -14.823 -27.036 1.00 47.94 87 LEU A C 1
ATOM 667 O O . LEU A 1 87 ? 14.497 -14.162 -27.994 1.00 47.94 87 LEU A O 1
ATOM 671 N N . ARG A 1 88 ? 16.199 -14.978 -26.804 1.00 43.78 88 ARG A N 1
ATOM 672 C CA . ARG A 1 88 ? 17.227 -14.601 -27.802 1.00 43.78 88 ARG A CA 1
ATOM 673 C C . ARG A 1 88 ? 17.821 -15.799 -28.551 1.00 43.78 88 ARG A C 1
ATOM 675 O O . ARG A 1 88 ? 18.401 -15.604 -29.616 1.00 43.78 88 ARG A O 1
ATOM 682 N N . SER A 1 89 ? 17.586 -17.023 -28.073 1.00 45.03 89 SER A N 1
ATOM 683 C CA . SER A 1 89 ? 17.869 -18.248 -28.839 1.00 45.03 89 SER A CA 1
ATOM 684 C C . SER A 1 89 ? 16.757 -18.594 -29.836 1.00 45.03 89 SER A C 1
ATOM 686 O O . SER A 1 89 ? 17.030 -19.241 -30.841 1.00 45.03 89 SER A O 1
ATOM 688 N N . LEU A 1 90 ? 15.525 -18.115 -29.624 1.00 47.75 90 LEU A N 1
ATOM 689 C CA . LEU A 1 90 ? 14.394 -18.348 -30.539 1.00 47.75 90 LEU A CA 1
ATOM 690 C C . LEU A 1 90 ? 14.065 -17.171 -31.473 1.00 47.75 90 LEU A C 1
ATOM 692 O O . LEU A 1 90 ? 13.209 -17.311 -32.339 1.00 47.75 90 LEU A O 1
ATOM 696 N N . LEU A 1 91 ? 14.780 -16.044 -31.375 1.00 50.44 91 LEU A N 1
ATOM 697 C CA . LEU A 1 91 ? 14.652 -14.919 -32.316 1.00 50.44 91 LEU A CA 1
ATOM 698 C C . LEU A 1 91 ? 15.904 -14.686 -33.181 1.00 50.44 91 LEU A C 1
ATOM 700 O O . LEU A 1 91 ? 16.120 -13.590 -33.685 1.00 50.44 91 LEU A O 1
ATOM 704 N N . ASN A 1 92 ? 16.713 -15.730 -33.389 1.00 50.00 92 ASN A N 1
ATOM 705 C CA . ASN A 1 92 ? 17.736 -15.770 -34.444 1.00 50.00 92 ASN A CA 1
ATOM 706 C C . ASN A 1 92 ? 17.538 -16.944 -35.421 1.00 50.00 92 ASN A C 1
ATOM 708 O O . ASN A 1 92 ? 18.455 -17.343 -36.131 1.00 50.00 92 ASN A O 1
ATOM 712 N N . HIS A 1 93 ? 16.308 -17.465 -35.491 1.00 40.16 93 HIS A N 1
ATOM 713 C CA . HIS A 1 93 ? 15.856 -18.384 -36.538 1.00 40.16 93 HIS A CA 1
ATOM 714 C C . HIS A 1 93 ? 14.487 -17.959 -37.099 1.00 40.16 93 HIS A C 1
ATOM 716 O O . HIS A 1 93 ? 13.683 -18.787 -37.498 1.00 40.16 93 HIS A O 1
ATOM 722 N N . TRP A 1 94 ? 14.200 -16.654 -37.144 1.00 48.34 94 TRP A N 1
ATOM 723 C CA . TRP A 1 94 ? 13.054 -16.123 -37.897 1.00 48.34 94 TRP A CA 1
ATOM 724 C C . TRP A 1 94 ? 13.504 -15.282 -39.092 1.00 48.34 94 TRP A C 1
ATOM 726 O O . TRP A 1 94 ? 12.912 -14.267 -39.437 1.00 48.34 94 TRP A O 1
ATOM 736 N N . HIS A 1 95 ? 14.563 -15.745 -39.754 1.00 38.09 95 HIS A N 1
ATOM 737 C CA . HIS A 1 95 ? 14.938 -15.321 -41.098 1.00 38.09 95 HIS A CA 1
ATOM 738 C C . HIS A 1 95 ? 14.802 -16.503 -42.068 1.00 38.09 95 HIS A C 1
ATOM 740 O O . HIS A 1 95 ? 15.751 -16.829 -42.773 1.00 38.09 95 HIS A O 1
ATOM 746 N N . CYS A 1 96 ? 13.655 -17.197 -42.090 1.00 47.03 96 CYS A N 1
ATOM 747 C CA . CYS A 1 96 ? 13.408 -18.131 -43.197 1.00 47.03 96 CYS A CA 1
ATOM 748 C C . CYS A 1 96 ? 11.964 -18.481 -43.574 1.00 47.03 96 CYS A C 1
ATOM 750 O O . CYS A 1 96 ? 11.797 -19.343 -44.423 1.00 47.03 96 CYS A O 1
ATOM 752 N N . MET A 1 97 ? 10.909 -17.844 -43.057 1.00 38.56 97 MET A N 1
ATOM 753 C CA . MET A 1 97 ? 9.561 -18.152 -43.570 1.00 38.56 97 MET A CA 1
ATOM 754 C C . MET A 1 97 ? 8.601 -16.980 -43.393 1.00 38.56 97 MET A C 1
ATOM 756 O O . MET A 1 97 ? 7.787 -16.937 -42.479 1.00 38.56 97 MET A O 1
ATOM 760 N N . CYS A 1 98 ? 8.723 -15.992 -44.277 1.00 42.50 98 CYS A N 1
ATOM 761 C CA . CYS A 1 98 ? 7.681 -14.985 -44.470 1.00 42.50 98 CYS A CA 1
ATOM 762 C C . CYS A 1 98 ? 7.472 -14.651 -45.952 1.00 42.50 98 CYS A C 1
ATOM 764 O O . CYS A 1 98 ? 7.181 -13.513 -46.296 1.00 42.50 98 CYS A O 1
ATOM 766 N N . LEU A 1 99 ? 7.603 -15.630 -46.850 1.00 46.22 99 LEU A N 1
ATOM 767 C CA . LEU A 1 99 ? 7.017 -15.497 -48.179 1.00 46.22 99 LEU A CA 1
ATOM 768 C 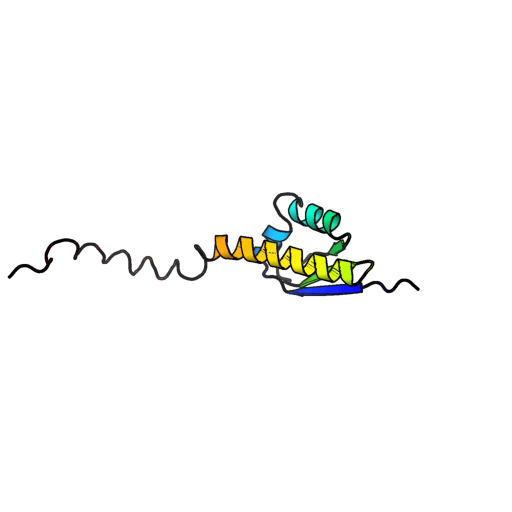C . LEU A 1 99 ? 6.593 -16.866 -48.711 1.00 46.22 99 LEU A C 1
ATOM 770 O O . LEU A 1 99 ? 7.342 -17.833 -48.624 1.00 46.22 99 LEU A O 1
ATOM 774 N N . SER A 1 100 ? 5.395 -16.890 -49.289 1.00 48.97 100 SER A N 1
ATOM 775 C CA . SER A 1 100 ? 4.762 -17.983 -50.036 1.00 48.97 100 SER A CA 1
ATOM 776 C C . SER A 1 100 ? 4.274 -19.199 -49.230 1.00 48.97 100 SER A C 1
ATOM 778 O O . SER A 1 100 ? 4.960 -20.201 -49.113 1.00 48.97 100 SER A O 1
ATOM 780 N N . LEU A 1 101 ? 3.033 -19.136 -48.733 1.00 42.28 101 LEU A N 1
ATOM 781 C CA . LEU A 1 101 ? 1.910 -19.849 -49.369 1.00 42.28 101 LEU A CA 1
ATOM 782 C C . LEU A 1 101 ? 0.582 -19.465 -48.683 1.00 42.28 101 LEU A C 1
ATOM 784 O O . LEU A 1 101 ? 0.175 -20.029 -47.671 1.00 42.28 101 LEU A O 1
ATOM 788 N N . LEU A 1 102 ? -0.087 -18.467 -49.264 1.00 41.25 102 LEU A N 1
ATOM 789 C CA . LEU A 1 102 ? -1.543 -18.345 -49.208 1.00 41.25 102 LEU A CA 1
ATOM 790 C C . LEU A 1 102 ? -2.167 -19.431 -50.111 1.00 41.25 102 LEU A C 1
ATOM 792 O O . LEU A 1 102 ? -1.515 -19.863 -51.064 1.00 41.25 102 LEU A O 1
ATOM 796 N N . PRO A 1 103 ? -3.415 -19.848 -49.843 1.00 52.38 103 PRO A N 1
ATOM 797 C CA . PRO A 1 103 ? -4.085 -20.927 -50.553 1.00 52.38 103 PRO A CA 1
ATOM 798 C C . PRO A 1 103 ? -4.641 -20.425 -51.890 1.00 52.38 103 PRO A C 1
ATOM 800 O O . PRO A 1 103 ? -5.685 -19.784 -51.910 1.00 52.38 103 PRO A O 1
ATOM 803 N N . TYR A 1 104 ? -3.962 -20.732 -52.996 1.00 41.69 104 TYR A N 1
ATOM 804 C CA . TYR A 1 104 ? -4.546 -20.760 -54.340 1.00 41.69 104 TYR A CA 1
ATOM 805 C C . TYR A 1 104 ? -3.841 -21.859 -55.160 1.00 41.69 104 TYR A C 1
ATOM 807 O O . TYR A 1 104 ? -2.618 -21.812 -55.300 1.00 41.69 104 TYR A O 1
ATOM 815 N N . CYS A 1 105 ? -4.659 -22.778 -55.698 1.00 37.19 105 CYS A N 1
ATOM 816 C CA . CYS A 1 105 ? -4.384 -24.065 -56.371 1.00 37.19 105 CYS A CA 1
ATOM 817 C C . CYS A 1 105 ? -4.153 -25.280 -55.460 1.00 37.19 105 CYS A C 1
ATOM 819 O O . CYS A 1 105 ? -3.072 -25.395 -54.846 1.00 37.19 105 CYS A O 1
#

Organism: Triticum urartu (NCBI:txid4572)

Radius of gyration: 22.22 Å; chains: 1; bounding box: 28×34×83 Å

InterPro domains:
  IPR004087 K Homology domain [SM00322] (3-71)
  IPR004088 K Homology domain, type 1 [PF00013] (8-67)
  IPR009210 Activating signal cointegrator 1 complex subunit 1 [PTHR13360] (3-77)
  IPR036612 K Homology domain, type 1 superfamily [G3DSA:3.30.1370.10] (7-77)
  IPR036612 K Homology domain, type 1 superfamily [SSF54791] (7-73)

Foldseek 3Di:
DQDKDKDKDFADLVVVDPCCNDPNPNVVVLCVVLVWHWDDDPDSHGRIIMIIHSDPSSVVSSVVSSVVSSVVVCVVCVVPPDCVVVVVVVVVPPPPDDDDDDDDD

Secondary structure (DSSP, 8-state):
----EEEEEE--HHHHHHHH-TTSHHHHHHHHHH-PEEE--S-SS--EEEEEESSHHHHHHHHHHHHHHHHHHHHHHTTTSSSTTGGGTSSSS-SS-SSS--S--